Protein AF-A0A7R9G841-F1 (afdb_monomer_lite)

Foldseek 3Di:
DQVCLLCCVVPVVCNLVNLVVLLVDPLVVCLVCVLSNLVSLLVQLQVCPDDLPSLLSSVVSVLSNLVSCVDPVNVVSVVVLVCCLPPVDQNQCSLVSLVVNLVVLVVCCVPPDPVSVVSNVSCVVSVVVSVSNNVSSPVNNVD

Secondary structure (DSSP, 8-state):
-HHHHHTGGG-GGGHHHHHHHHTTS-HHHHHHTHHHHHHHHHHHHHH-SS-HHHHHHHHHHHHHHHHHHTSTTTGGGHHHHHHIIIII---TTHHHHHHHHHHHHHHTTT---HHHHHHHHHHHHHHHHHHHHHHHHHHHHH-

pLDDT: mean 90.57, std 7.69, range [55.44, 97.88]

Sequence (143 aa):
DLLGLLNWVSHPDGLKESLTALMKVDGEEVVKFLQDVLDALFNILMQNSDSDLYDNMVFECLLYIIGLVSDRKYQHFQPVLDLYITESFSATLAYSKLIVVLKYHVDNANSTDVQDKDILLKTMKSLQYCMRFVVRSRLLFSE

InterPro domains:
  IPR016024 Armadillo-type fold [SSF48371] (17-90)
  IPR026791 Dedicator of cytokinesis [PTHR45653] (1-142)
  IPR056372 Dedicator of cytokinesis, TPR repeats region [PF23554] (11-142)

Structure (mmCIF, N/CA/C/O backbone):
data_AF-A0A7R9G841-F1
#
_entry.id   AF-A0A7R9G841-F1
#
loop_
_atom_site.group_PDB
_atom_site.id
_atom_site.type_symbol
_atom_site.label_atom_id
_atom_site.label_alt_id
_atom_site.label_comp_id
_atom_site.label_asym_id
_atom_site.label_entity_id
_atom_site.label_seq_id
_atom_site.pdbx_PDB_ins_code
_atom_site.Cartn_x
_atom_site.Cartn_y
_atom_site.Cartn_z
_atom_site.occupancy
_atom_site.B_iso_or_equiv
_atom_site.auth_seq_id
_atom_site.auth_comp_id
_atom_site.auth_asym_id
_atom_site.auth_atom_id
_atom_site.pdbx_PDB_model_num
ATOM 1 N N . ASP A 1 1 ? -11.078 10.823 1.131 1.00 69.81 1 ASP A N 1
ATOM 2 C CA . ASP A 1 1 ? -11.486 10.708 -0.274 1.00 69.81 1 ASP A CA 1
ATOM 3 C C . ASP A 1 1 ? -10.323 10.103 -1.035 1.00 69.81 1 ASP A C 1
ATOM 5 O O . ASP A 1 1 ? -9.202 10.594 -0.905 1.00 69.81 1 ASP A O 1
ATOM 9 N N . LEU A 1 2 ? -10.579 9.002 -1.734 1.00 83.25 2 LEU A N 1
ATOM 10 C CA . LEU A 1 2 ? -9.590 8.247 -2.496 1.00 83.25 2 LEU A CA 1
ATOM 11 C C . LEU A 1 2 ? -9.122 9.025 -3.740 1.00 83.25 2 LEU A C 1
ATOM 13 O O . LEU A 1 2 ? -7.985 8.862 -4.179 1.00 83.25 2 LEU A O 1
ATOM 17 N N . LEU A 1 3 ? -9.950 9.951 -4.242 1.00 79.38 3 LEU A N 1
ATOM 18 C CA . LEU A 1 3 ? -9.629 10.808 -5.388 1.00 79.38 3 LEU A CA 1
ATOM 19 C C . LEU A 1 3 ? -8.385 11.675 -5.162 1.00 79.38 3 LEU A C 1
ATOM 21 O O . LEU A 1 3 ? -7.622 11.895 -6.100 1.00 79.38 3 LEU A O 1
ATOM 25 N N . GLY A 1 4 ? -8.156 12.140 -3.929 1.00 80.12 4 GLY A N 1
ATOM 26 C CA . GLY A 1 4 ? -6.962 12.920 -3.589 1.00 80.12 4 GLY A CA 1
ATOM 27 C C . GLY A 1 4 ? -5.677 12.112 -3.770 1.00 80.12 4 GLY A C 1
ATOM 28 O O . GLY A 1 4 ? -4.719 12.601 -4.362 1.00 80.12 4 GLY A O 1
ATOM 29 N N . LEU A 1 5 ? -5.698 10.841 -3.348 1.00 85.06 5 LEU A N 1
ATOM 30 C CA . LEU A 1 5 ? -4.581 9.923 -3.549 1.00 85.06 5 LEU A CA 1
ATOM 31 C C . LEU A 1 5 ? -4.417 9.556 -5.024 1.00 85.06 5 LEU A C 1
ATOM 33 O O . LEU A 1 5 ? -3.301 9.578 -5.514 1.00 85.06 5 LEU A O 1
ATOM 37 N N . LEU A 1 6 ? -5.490 9.241 -5.753 1.00 85.31 6 LEU A N 1
ATOM 38 C CA . LEU A 1 6 ? -5.371 8.855 -7.167 1.00 85.31 6 LEU A CA 1
ATOM 39 C C . LEU A 1 6 ? -4.936 10.021 -8.070 1.00 85.31 6 LEU A C 1
ATOM 41 O O . LEU A 1 6 ? -4.286 9.802 -9.088 1.00 85.31 6 LEU A O 1
ATOM 45 N N . ASN A 1 7 ? -5.250 11.260 -7.684 1.00 82.12 7 ASN A N 1
ATOM 46 C CA . ASN A 1 7 ? -4.864 12.473 -8.406 1.00 82.12 7 ASN A CA 1
ATOM 47 C C . ASN A 1 7 ? -3.681 13.216 -7.751 1.00 82.12 7 ASN A C 1
ATOM 49 O O . ASN A 1 7 ? -3.514 14.423 -7.956 1.00 82.12 7 ASN A O 1
ATOM 53 N N . TRP A 1 8 ? -2.861 12.513 -6.961 1.00 79.25 8 TRP A N 1
ATOM 54 C CA . TRP A 1 8 ? -1.771 13.109 -6.181 1.00 79.25 8 TRP A CA 1
ATOM 55 C C . TRP A 1 8 ? -0.757 13.873 -7.043 1.00 79.25 8 TRP A C 1
ATOM 57 O O . TRP A 1 8 ? -0.234 14.899 -6.617 1.00 79.25 8 TRP A O 1
ATOM 67 N N . VAL A 1 9 ? -0.531 13.423 -8.283 1.00 75.44 9 VAL A N 1
ATOM 68 C CA . VAL A 1 9 ? 0.388 14.061 -9.243 1.00 75.44 9 VAL A CA 1
ATOM 69 C C . VAL A 1 9 ? -0.030 15.503 -9.553 1.00 75.44 9 VAL A C 1
ATOM 71 O O . VAL A 1 9 ? 0.823 16.363 -9.753 1.00 75.44 9 VAL A O 1
ATOM 74 N N . SER A 1 10 ? -1.334 15.794 -9.550 1.00 74.62 10 SER A N 1
ATOM 75 C CA . SER A 1 10 ? -1.853 17.146 -9.790 1.00 74.62 10 SER A CA 1
ATOM 76 C C . SER A 1 10 ? -1.792 18.046 -8.547 1.00 74.62 10 SER A C 1
ATOM 78 O O . SER A 1 10 ? -1.927 19.260 -8.680 1.00 74.62 10 SER A O 1
ATOM 80 N N . HIS A 1 11 ? -1.613 17.475 -7.348 1.00 74.44 11 HIS A N 1
ATOM 81 C CA . HIS A 1 11 ? -1.634 18.191 -6.064 1.00 74.44 11 HIS A CA 1
ATOM 82 C C . HIS A 1 11 ? -0.571 17.642 -5.086 1.00 74.44 11 HIS A C 1
ATOM 84 O O . HIS A 1 11 ? -0.925 17.106 -4.030 1.00 74.44 11 HIS A O 1
ATOM 90 N N . PRO A 1 12 ? 0.734 17.774 -5.397 1.00 73.88 12 PRO A N 1
ATOM 91 C CA . PRO A 1 12 ? 1.810 17.194 -4.587 1.00 73.88 12 PRO A CA 1
ATOM 92 C C . PRO A 1 12 ? 1.864 17.756 -3.156 1.00 73.88 12 PRO A C 1
ATOM 94 O O . PRO A 1 12 ? 2.225 17.033 -2.230 1.00 73.88 12 PRO A O 1
ATOM 97 N N . ASP A 1 13 ? 1.433 19.005 -2.952 1.00 74.50 13 ASP A N 1
ATOM 98 C CA . ASP A 1 13 ? 1.418 19.665 -1.638 1.00 74.50 13 ASP A CA 1
ATOM 99 C C . ASP A 1 13 ? 0.441 19.018 -0.638 1.00 74.50 13 ASP A C 1
ATOM 101 O O . ASP A 1 13 ? 0.601 19.185 0.567 1.00 74.50 13 ASP A O 1
ATOM 105 N N . GLY A 1 14 ? -0.558 18.269 -1.126 1.00 81.75 14 GLY A N 1
ATOM 106 C CA . GLY A 1 14 ? -1.561 17.569 -0.312 1.00 81.75 14 GLY A CA 1
ATOM 107 C C . GLY A 1 14 ? -1.293 16.071 -0.137 1.00 81.75 14 GLY A C 1
ATOM 108 O O . GLY A 1 14 ? -2.194 15.315 0.248 1.00 81.75 14 GLY A O 1
ATOM 109 N N . LEU A 1 15 ? -0.091 15.597 -0.485 1.00 85.50 15 LEU A N 1
ATOM 110 C CA . LEU A 1 15 ? 0.236 14.170 -0.481 1.00 85.50 15 LEU A CA 1
ATOM 111 C C . LEU A 1 15 ? 0.184 13.572 0.931 1.00 85.50 15 LEU A C 1
ATOM 113 O O . LEU A 1 15 ? -0.367 12.487 1.127 1.00 85.50 15 LEU A O 1
ATOM 117 N N . LYS A 1 16 ? 0.713 14.288 1.929 1.00 86.94 16 LYS A N 1
ATOM 118 C CA . LYS A 1 16 ? 0.704 13.844 3.329 1.00 86.94 16 LYS A CA 1
ATOM 119 C C . LYS A 1 16 ? -0.726 13.650 3.837 1.00 86.94 16 LYS A C 1
ATOM 121 O O . LYS A 1 16 ? -1.048 12.633 4.459 1.00 86.94 16 LYS A O 1
ATOM 126 N N . GLU A 1 17 ? -1.595 14.611 3.551 1.00 88.62 17 GLU A N 1
ATOM 127 C CA . GLU A 1 17 ? -3.011 14.578 3.902 1.00 88.62 17 GLU A CA 1
ATOM 128 C C . GLU A 1 17 ? -3.718 13.432 3.180 1.00 88.62 17 GLU A C 1
ATOM 130 O O . GLU A 1 17 ? -4.510 12.731 3.803 1.00 88.62 17 GLU A O 1
ATOM 135 N N . SER A 1 18 ? -3.386 13.191 1.910 1.00 89.50 18 SER A N 1
ATOM 136 C CA . SER A 1 18 ? -3.960 12.108 1.103 1.00 89.50 18 SER A CA 1
ATOM 137 C C . SER A 1 18 ? -3.593 10.721 1.641 1.00 89.50 18 SER A C 1
ATOM 139 O O . SER A 1 18 ? -4.477 9.883 1.823 1.00 89.50 18 SER A O 1
ATOM 141 N N . LEU A 1 19 ? -2.320 10.494 1.984 1.00 90.69 19 LEU A N 1
ATOM 142 C CA . LEU A 1 19 ? -1.852 9.246 2.605 1.00 90.69 19 LEU A CA 1
ATOM 143 C C . LEU A 1 19 ? -2.500 9.026 3.981 1.00 90.69 19 LEU A C 1
ATOM 145 O O . LEU A 1 19 ? -2.984 7.939 4.287 1.00 90.69 19 LEU A O 1
ATOM 149 N N . THR A 1 20 ? -2.600 10.081 4.794 1.00 90.25 20 THR A N 1
ATOM 150 C CA . THR A 1 20 ? -3.269 10.006 6.105 1.00 90.25 20 THR A CA 1
ATOM 151 C C . THR A 1 20 ? -4.775 9.761 5.963 1.00 90.25 20 THR A C 1
ATOM 153 O O . THR A 1 20 ? -5.387 9.070 6.781 1.00 90.25 20 THR A O 1
ATOM 156 N N . ALA A 1 21 ? -5.400 10.339 4.935 1.00 90.19 21 ALA A N 1
ATOM 157 C CA . ALA A 1 21 ? -6.819 10.175 4.663 1.00 90.19 21 ALA A CA 1
ATOM 158 C C . ALA A 1 21 ? -7.149 8.752 4.208 1.00 90.19 21 ALA A C 1
ATOM 160 O O . ALA A 1 21 ? -8.199 8.257 4.608 1.00 90.19 21 ALA A O 1
ATOM 161 N N . LEU A 1 22 ? -6.267 8.087 3.448 1.00 92.94 22 LEU A N 1
ATOM 162 C CA . LEU A 1 22 ? -6.466 6.710 2.980 1.00 92.94 22 LEU A CA 1
ATOM 163 C C . LEU A 1 22 ? -6.774 5.747 4.135 1.00 92.94 22 LEU A C 1
ATOM 165 O O . LEU A 1 22 ? -7.709 4.961 4.038 1.00 92.94 22 LEU A O 1
ATOM 169 N N . MET A 1 23 ? -6.060 5.862 5.257 1.00 90.06 23 MET A N 1
ATOM 170 C CA . MET A 1 23 ? -6.275 5.007 6.437 1.00 90.06 23 MET A CA 1
ATOM 171 C C . MET A 1 23 ? -7.645 5.214 7.111 1.00 90.06 23 MET A C 1
ATOM 173 O O . MET A 1 23 ? -8.031 4.438 7.986 1.00 90.06 23 MET A O 1
ATOM 177 N N . LYS A 1 24 ? -8.369 6.277 6.739 1.00 90.62 24 LYS A N 1
ATOM 178 C CA . LYS A 1 24 ? -9.706 6.629 7.241 1.00 90.62 24 LYS A CA 1
ATOM 179 C C . LYS A 1 24 ? -10.814 6.396 6.210 1.00 90.62 24 LYS A C 1
ATOM 181 O O . LYS A 1 24 ? -11.978 6.608 6.544 1.00 90.62 24 LYS A O 1
ATOM 186 N N . VAL A 1 25 ? -10.472 6.030 4.973 1.00 91.88 25 VAL A N 1
ATOM 187 C CA . VAL A 1 25 ? -11.453 5.705 3.928 1.00 91.88 25 VAL A CA 1
ATOM 188 C C . VAL A 1 25 ? -12.175 4.408 4.304 1.00 91.88 25 VAL A C 1
ATOM 190 O O . VAL A 1 25 ? -11.619 3.558 5.002 1.00 91.88 25 VAL A O 1
ATOM 193 N N . ASP A 1 26 ? -13.431 4.265 3.876 1.00 91.94 26 ASP A N 1
ATOM 194 C CA 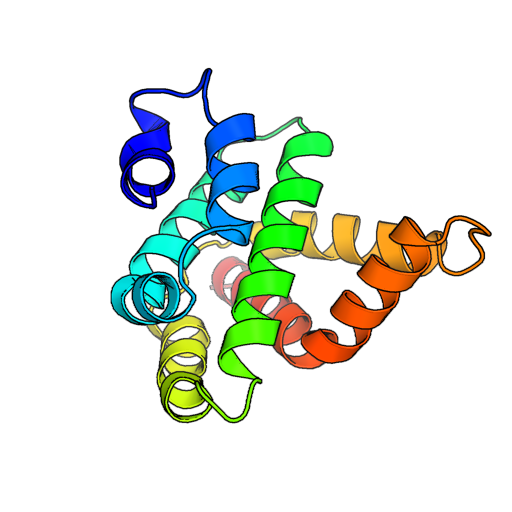. ASP A 1 26 ? -14.154 3.011 4.066 1.00 91.94 26 ASP A CA 1
ATOM 195 C C . ASP A 1 26 ? -13.402 1.877 3.361 1.00 91.94 26 ASP A C 1
ATOM 197 O O . ASP A 1 26 ? -13.046 1.971 2.185 1.00 91.94 26 ASP A O 1
ATOM 201 N N . GLY A 1 27 ? -13.180 0.783 4.084 1.00 92.12 27 GLY A N 1
ATOM 202 C CA . GLY A 1 27 ? -12.516 -0.389 3.542 1.00 92.12 27 GLY A CA 1
ATOM 203 C C . GLY A 1 27 ? -13.189 -0.934 2.283 1.00 92.12 27 GLY A C 1
ATOM 204 O O . GLY A 1 27 ? -12.493 -1.423 1.401 1.00 92.12 27 GLY A O 1
ATOM 205 N N . GLU A 1 28 ? -14.515 -0.808 2.160 1.00 93.19 28 GLU A N 1
ATOM 206 C CA . GLU A 1 28 ? -15.248 -1.220 0.956 1.00 93.19 28 GLU A CA 1
ATOM 207 C C . GLU A 1 28 ? -14.833 -0.418 -0.288 1.00 93.19 28 GLU A C 1
ATOM 209 O O . GLU A 1 28 ? -14.691 -0.976 -1.377 1.00 93.19 28 GLU A O 1
ATOM 214 N N . GLU A 1 29 ? -14.570 0.877 -0.124 1.00 93.56 29 GLU A N 1
ATOM 215 C CA . GLU A 1 29 ? -14.078 1.733 -1.201 1.00 93.56 29 GLU A CA 1
ATOM 216 C C . GLU A 1 29 ? -12.630 1.371 -1.562 1.00 93.56 29 GLU A C 1
ATOM 218 O O . GLU A 1 29 ? -12.306 1.218 -2.739 1.00 93.56 29 GLU A O 1
ATOM 223 N N . VAL A 1 30 ? -11.779 1.135 -0.557 1.00 94.44 30 VAL A N 1
ATOM 224 C CA . VAL A 1 30 ? -10.371 0.756 -0.765 1.00 94.44 30 VAL A CA 1
ATOM 225 C C . VAL A 1 30 ? -10.251 -0.561 -1.533 1.00 94.44 30 VAL A C 1
ATOM 227 O O . VAL A 1 30 ? -9.489 -0.635 -2.493 1.00 94.44 30 VAL A O 1
ATOM 230 N N . VAL A 1 31 ? -11.010 -1.599 -1.163 1.00 94.25 31 VAL A N 1
ATOM 231 C CA . VAL A 1 31 ? -10.933 -2.902 -1.853 1.00 94.25 31 VAL A CA 1
ATOM 232 C C . VAL A 1 31 ? -11.526 -2.865 -3.263 1.00 94.25 31 VAL A C 1
ATOM 234 O O . VAL A 1 31 ? -11.076 -3.611 -4.131 1.00 94.25 31 VAL A O 1
ATOM 237 N N . LYS A 1 32 ? -12.499 -1.980 -3.521 1.00 93.25 32 LYS A N 1
ATOM 238 C CA . LYS A 1 32 ? -13.081 -1.782 -4.857 1.00 93.25 32 LYS A CA 1
ATOM 239 C C . LYS A 1 32 ? -12.071 -1.197 -5.845 1.00 93.25 32 LYS A C 1
ATOM 241 O O . LYS A 1 32 ? -12.090 -1.576 -7.012 1.00 93.25 32 LYS A O 1
ATOM 246 N N . PHE A 1 33 ? -11.195 -0.314 -5.372 1.00 94.81 33 PHE A N 1
ATOM 247 C CA . PHE A 1 33 ? -10.147 0.337 -6.163 1.00 94.81 33 PHE A CA 1
ATOM 248 C C . PHE A 1 33 ? -8.745 -0.168 -5.791 1.00 94.81 33 PHE A C 1
ATOM 250 O O . PHE A 1 33 ? -7.767 0.564 -5.907 1.00 94.81 33 PHE A O 1
ATOM 257 N N . LEU A 1 34 ? -8.633 -1.419 -5.324 1.00 95.12 34 LEU A N 1
ATOM 258 C CA . LEU A 1 34 ? -7.405 -1.951 -4.724 1.00 95.12 34 LEU A CA 1
ATOM 259 C C . LEU A 1 34 ? -6.179 -1.781 -5.628 1.00 95.12 34 LEU A C 1
ATOM 261 O O . LEU A 1 34 ? -5.129 -1.344 -5.164 1.00 95.12 34 LEU A O 1
ATOM 265 N N . GLN A 1 35 ? -6.324 -2.118 -6.909 1.00 95.12 35 GLN A N 1
ATOM 266 C CA . GLN A 1 35 ? -5.251 -1.979 -7.887 1.00 95.12 35 GLN A CA 1
ATOM 267 C C . GLN A 1 35 ? -4.838 -0.512 -8.060 1.00 95.12 35 GLN A C 1
ATOM 269 O O . GLN A 1 35 ? -3.667 -0.202 -7.876 1.00 95.12 35 GLN A O 1
ATOM 274 N N . ASP A 1 36 ? -5.793 0.389 -8.312 1.00 95.00 36 ASP A N 1
ATOM 275 C CA . ASP A 1 36 ? -5.514 1.816 -8.525 1.00 95.00 36 ASP A CA 1
ATOM 276 C C . ASP A 1 36 ? -4.832 2.456 -7.304 1.00 95.00 36 ASP A C 1
ATOM 278 O O . ASP A 1 36 ? -3.911 3.265 -7.433 1.00 95.00 36 ASP A O 1
ATOM 282 N N . VAL A 1 37 ? -5.255 2.066 -6.097 1.00 95.94 37 VAL A N 1
ATOM 283 C CA . VAL A 1 37 ? -4.648 2.522 -4.840 1.00 95.94 37 VAL A CA 1
ATOM 284 C C . VAL A 1 37 ? -3.212 2.022 -4.715 1.00 95.94 37 VAL A C 1
ATOM 286 O O . VAL A 1 37 ? -2.326 2.802 -4.370 1.00 95.94 37 VAL A O 1
ATOM 289 N N . LEU A 1 38 ? -2.964 0.736 -4.979 1.00 97.06 38 LEU A N 1
ATOM 290 C CA . LEU A 1 38 ? -1.619 0.169 -4.902 1.00 97.06 38 LEU A CA 1
ATOM 291 C C . LEU A 1 38 ? -0.693 0.800 -5.947 1.00 97.06 38 LEU A C 1
ATOM 293 O O . LEU A 1 38 ? 0.426 1.177 -5.598 1.00 97.06 38 LEU A O 1
ATOM 297 N N . ASP A 1 39 ? -1.164 0.983 -7.179 1.00 95.25 39 ASP A N 1
ATOM 298 C CA . ASP A 1 39 ? -0.414 1.653 -8.243 1.00 95.25 39 ASP A CA 1
ATOM 299 C C . ASP A 1 39 ? -0.046 3.084 -7.830 1.00 95.25 39 ASP A C 1
ATOM 301 O O . ASP A 1 39 ? 1.115 3.485 -7.944 1.00 95.25 39 ASP A O 1
ATOM 305 N N . ALA A 1 40 ? -0.992 3.841 -7.260 1.00 94.56 40 ALA A N 1
ATOM 306 C CA . ALA A 1 40 ? -0.724 5.180 -6.744 1.00 94.56 40 ALA A CA 1
ATOM 307 C C . ALA A 1 40 ? 0.338 5.164 -5.632 1.00 94.56 40 ALA A C 1
ATOM 309 O O . ALA A 1 40 ? 1.302 5.928 -5.701 1.00 94.56 40 ALA A O 1
ATOM 310 N N . LEU A 1 41 ? 0.211 4.271 -4.644 1.00 95.50 41 LEU A N 1
ATOM 311 C CA . LEU A 1 41 ? 1.159 4.147 -3.532 1.00 95.50 41 LEU A CA 1
ATOM 312 C C . LEU A 1 41 ? 2.575 3.809 -4.005 1.00 95.50 41 LEU A C 1
ATOM 314 O O . LEU A 1 41 ? 3.539 4.442 -3.574 1.00 95.50 41 LEU A O 1
ATOM 318 N N . PHE A 1 42 ? 2.722 2.842 -4.910 1.00 95.31 42 PHE A N 1
ATOM 319 C CA . PHE A 1 42 ? 4.038 2.482 -5.431 1.00 95.31 42 PHE A CA 1
ATOM 320 C C . PHE A 1 42 ? 4.612 3.553 -6.351 1.00 95.31 42 PHE A C 1
ATOM 322 O O . PHE A 1 42 ? 5.821 3.770 -6.339 1.00 95.31 42 PHE A O 1
ATOM 329 N N . ASN A 1 43 ? 3.774 4.280 -7.086 1.00 92.38 43 ASN A N 1
ATOM 330 C CA . ASN A 1 43 ? 4.223 5.431 -7.857 1.00 92.38 43 ASN A CA 1
ATOM 331 C C . ASN A 1 43 ? 4.760 6.548 -6.939 1.00 92.38 43 ASN A C 1
ATOM 333 O O . ASN A 1 43 ? 5.827 7.102 -7.197 1.00 92.38 43 ASN A O 1
ATOM 337 N N . ILE A 1 44 ? 4.086 6.815 -5.814 1.00 91.62 44 ILE A N 1
ATOM 338 C CA . ILE A 1 44 ? 4.558 7.756 -4.783 1.00 91.62 44 ILE A CA 1
ATOM 339 C C . ILE A 1 44 ? 5.898 7.293 -4.193 1.00 91.62 44 ILE A C 1
ATOM 341 O O . ILE A 1 44 ? 6.820 8.101 -4.064 1.00 91.62 44 ILE A O 1
ATOM 345 N N . LEU A 1 45 ? 6.023 5.999 -3.875 1.00 91.56 45 LEU A N 1
ATOM 346 C CA . LEU A 1 45 ? 7.265 5.400 -3.373 1.00 91.56 45 LEU A CA 1
ATOM 347 C C . LEU A 1 45 ? 8.418 5.556 -4.379 1.00 91.56 45 LEU A C 1
ATOM 349 O O . LEU A 1 45 ? 9.567 5.747 -3.992 1.00 91.56 45 LEU A O 1
ATOM 353 N N . MET A 1 46 ? 8.109 5.481 -5.674 1.00 88.56 46 MET A N 1
ATOM 354 C CA . MET A 1 46 ? 9.085 5.565 -6.756 1.00 88.56 46 MET A CA 1
ATOM 355 C C . MET A 1 46 ? 9.525 6.994 -7.093 1.00 88.56 46 MET A C 1
ATOM 357 O O . MET A 1 46 ? 10.686 7.192 -7.447 1.00 88.56 46 MET A O 1
ATOM 361 N N . GLN A 1 47 ? 8.633 7.983 -6.997 1.00 82.88 47 GLN A N 1
ATOM 362 C CA . GLN A 1 47 ? 8.938 9.371 -7.369 1.00 82.88 47 GLN A CA 1
ATOM 363 C C . GLN A 1 47 ? 9.627 10.174 -6.256 1.00 82.88 47 GLN A C 1
ATOM 365 O O . GLN A 1 47 ? 10.317 11.149 -6.548 1.00 82.88 47 GLN A O 1
ATOM 370 N N . ASN A 1 48 ? 9.486 9.772 -4.991 1.00 66.56 48 ASN A N 1
ATOM 371 C CA . ASN A 1 48 ? 10.138 10.448 -3.870 1.00 66.56 48 ASN A CA 1
ATOM 372 C C . ASN A 1 48 ? 11.546 9.882 -3.637 1.00 66.56 48 ASN A C 1
ATOM 374 O O . ASN A 1 48 ? 11.740 8.973 -2.831 1.00 66.56 48 ASN A O 1
ATOM 378 N N . SER A 1 49 ? 12.550 10.411 -4.339 1.00 56.62 49 SER A N 1
ATOM 379 C CA . SER A 1 49 ? 13.937 9.931 -4.241 1.00 56.62 49 SER A CA 1
ATOM 380 C C . SER A 1 49 ? 14.597 10.162 -2.874 1.00 56.62 49 SER A C 1
ATOM 382 O O . SER A 1 49 ? 15.494 9.401 -2.529 1.00 56.62 49 SER A O 1
ATOM 384 N N . ASP A 1 50 ? 14.129 11.134 -2.078 1.00 55.44 50 ASP A N 1
ATOM 385 C CA . ASP A 1 50 ? 14.886 11.652 -0.920 1.00 55.44 50 ASP A CA 1
ATOM 386 C C . ASP A 1 50 ? 14.073 11.848 0.378 1.00 55.44 50 ASP A C 1
ATOM 388 O O . ASP A 1 50 ? 14.519 12.546 1.289 1.00 55.44 50 ASP A O 1
ATOM 392 N N . SER A 1 51 ? 12.870 11.273 0.499 1.00 68.25 51 SER A N 1
ATOM 393 C CA . SER A 1 51 ? 12.039 11.464 1.699 1.00 68.25 51 SER A CA 1
ATOM 394 C C . SER A 1 51 ? 11.695 10.154 2.401 1.00 68.25 51 SER A C 1
ATOM 396 O O . SER A 1 51 ? 10.662 9.542 2.126 1.00 68.25 51 SER A O 1
ATOM 398 N N . ASP A 1 52 ? 12.513 9.792 3.396 1.00 77.56 52 ASP A N 1
ATOM 399 C CA . ASP A 1 52 ? 12.230 8.706 4.351 1.00 77.56 52 ASP A CA 1
ATOM 400 C C . ASP A 1 52 ? 10.833 8.849 4.987 1.00 77.56 52 ASP A C 1
ATOM 402 O O . ASP A 1 52 ? 10.193 7.862 5.348 1.00 77.56 52 ASP A O 1
ATOM 406 N N . LEU A 1 53 ? 10.333 10.086 5.103 1.00 82.88 53 LEU A N 1
ATOM 407 C CA . LEU A 1 53 ? 8.997 10.377 5.614 1.00 82.88 53 LEU A CA 1
ATOM 408 C C . LEU A 1 53 ? 7.904 9.750 4.738 1.00 82.88 53 LEU A C 1
ATOM 410 O O . LEU A 1 53 ? 7.045 9.039 5.257 1.00 82.88 53 LEU A O 1
ATOM 414 N N . TYR A 1 54 ? 7.920 10.002 3.426 1.00 87.81 54 TYR A N 1
ATOM 415 C CA . TYR A 1 54 ? 6.891 9.468 2.530 1.00 87.81 54 TYR A CA 1
ATOM 416 C C . TYR A 1 54 ? 7.034 7.960 2.332 1.00 87.81 54 TYR A C 1
ATOM 418 O O . TYR A 1 54 ? 6.016 7.277 2.234 1.00 87.81 54 TYR A O 1
ATOM 426 N N . ASP A 1 55 ? 8.259 7.430 2.364 1.00 91.75 55 ASP A N 1
ATOM 427 C CA . ASP A 1 55 ? 8.500 5.986 2.309 1.00 91.75 55 ASP A CA 1
ATOM 428 C C . ASP A 1 55 ? 7.828 5.265 3.497 1.00 91.75 55 ASP A C 1
ATOM 430 O O . ASP A 1 55 ? 7.121 4.274 3.294 1.00 91.75 55 ASP A O 1
ATOM 434 N N . ASN A 1 56 ? 7.960 5.799 4.721 1.00 91.56 56 ASN A N 1
ATOM 435 C CA . ASN A 1 56 ? 7.268 5.267 5.904 1.00 91.56 56 ASN A CA 1
ATOM 436 C C . ASN A 1 56 ? 5.741 5.393 5.785 1.00 91.56 56 ASN A C 1
ATOM 438 O O . ASN A 1 56 ? 5.020 4.427 6.027 1.00 91.56 56 ASN A O 1
ATOM 442 N N . MET A 1 57 ? 5.229 6.549 5.350 1.00 92.81 57 MET A N 1
ATOM 443 C CA . MET A 1 57 ? 3.781 6.749 5.202 1.00 92.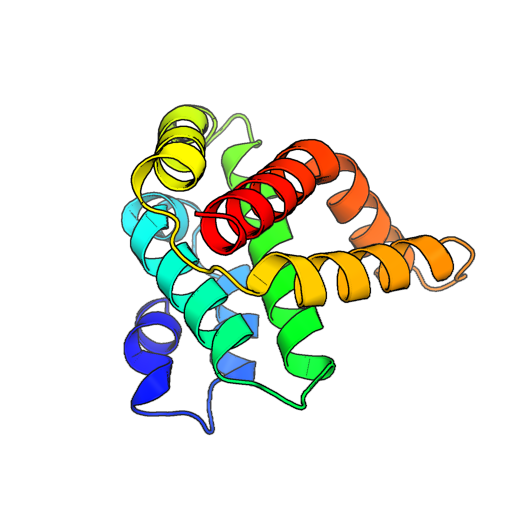81 57 MET A CA 1
ATOM 444 C C . MET A 1 57 ? 3.158 5.811 4.161 1.00 92.81 57 MET A C 1
ATOM 446 O O . MET A 1 57 ? 2.073 5.268 4.383 1.00 92.81 57 MET A O 1
ATOM 450 N N . VAL A 1 58 ? 3.836 5.597 3.029 1.00 94.88 58 VAL A N 1
ATOM 451 C CA . VAL A 1 58 ? 3.405 4.624 2.020 1.00 94.88 58 VAL A CA 1
ATOM 452 C C . VAL A 1 58 ? 3.439 3.214 2.600 1.00 94.88 58 VAL A C 1
ATOM 454 O O . VAL A 1 58 ? 2.489 2.457 2.404 1.00 94.88 58 VAL A O 1
ATOM 457 N N . PHE A 1 59 ? 4.482 2.859 3.352 1.00 95.56 59 PHE A N 1
ATOM 458 C CA . PHE A 1 59 ? 4.566 1.551 3.993 1.00 95.56 59 PHE A CA 1
ATOM 459 C C . PHE A 1 59 ? 3.411 1.311 4.973 1.00 95.56 59 PHE A C 1
ATOM 461 O O . PHE A 1 59 ? 2.752 0.276 4.891 1.00 95.56 59 PHE A O 1
ATOM 468 N N . GLU A 1 60 ? 3.083 2.278 5.829 1.00 94.94 60 GLU A N 1
ATOM 469 C CA . GLU A 1 60 ? 1.924 2.189 6.722 1.00 94.94 60 GLU A CA 1
ATOM 470 C C . GLU A 1 60 ? 0.601 2.033 5.952 1.00 94.94 60 GLU A C 1
ATOM 472 O O . GLU A 1 60 ? -0.259 1.241 6.349 1.00 94.94 60 GLU A O 1
ATOM 477 N N . CYS A 1 61 ? 0.447 2.721 4.814 1.00 96.38 61 CYS A N 1
ATOM 478 C CA . CYS A 1 61 ? -0.706 2.545 3.927 1.00 96.38 61 CYS A CA 1
ATOM 479 C C . CYS A 1 61 ? -0.777 1.122 3.348 1.00 96.38 61 CYS A C 1
ATOM 481 O O . CYS A 1 61 ? -1.854 0.525 3.305 1.00 96.38 61 CYS A O 1
ATOM 483 N N . LEU A 1 62 ? 0.361 0.545 2.947 1.00 97.31 62 LEU A N 1
ATOM 484 C CA . LEU A 1 62 ? 0.429 -0.843 2.484 1.00 97.31 62 LEU A CA 1
ATOM 485 C C . LEU A 1 62 ? 0.046 -1.823 3.601 1.00 97.31 62 LEU A C 1
ATOM 487 O O . LEU A 1 62 ? -0.732 -2.744 3.357 1.00 97.31 62 LEU A O 1
ATOM 491 N N . LEU A 1 63 ? 0.528 -1.612 4.832 1.00 96.38 63 LEU A N 1
ATOM 492 C CA . LEU A 1 63 ? 0.139 -2.425 5.990 1.00 96.38 63 LEU A CA 1
ATOM 493 C C . LEU A 1 63 ? -1.363 -2.341 6.266 1.00 96.38 63 LEU A C 1
ATOM 495 O O . LEU A 1 63 ? -1.987 -3.356 6.578 1.00 96.38 63 LEU A O 1
ATOM 499 N N . TYR A 1 64 ? -1.949 -1.150 6.136 1.00 96.06 64 TYR A N 1
ATOM 500 C CA . TYR A 1 64 ? -3.389 -0.956 6.264 1.00 96.06 64 TYR A CA 1
ATOM 501 C C . TYR A 1 64 ? -4.160 -1.766 5.212 1.00 96.06 64 TYR A C 1
ATOM 503 O O . TYR A 1 64 ? -5.058 -2.522 5.578 1.00 96.06 64 TYR A O 1
ATOM 511 N N . ILE A 1 65 ? -3.771 -1.692 3.935 1.00 96.50 65 ILE A N 1
ATOM 512 C CA . ILE A 1 65 ? -4.418 -2.438 2.843 1.00 96.50 65 ILE A CA 1
ATOM 513 C C . ILE A 1 65 ? -4.272 -3.952 3.033 1.00 96.50 65 ILE A C 1
ATOM 515 O O . ILE A 1 65 ? -5.247 -4.692 2.902 1.00 96.50 65 ILE A O 1
ATOM 519 N N . ILE A 1 66 ? -3.074 -4.432 3.378 1.00 96.62 66 ILE A N 1
ATOM 520 C CA . ILE A 1 66 ? -2.836 -5.860 3.630 1.00 96.62 66 ILE A CA 1
ATOM 521 C C . ILE A 1 66 ? -3.666 -6.333 4.829 1.00 96.62 66 ILE A C 1
ATOM 523 O O . ILE A 1 66 ? -4.299 -7.390 4.766 1.00 96.62 66 ILE A O 1
ATOM 527 N N . GLY A 1 67 ? -3.700 -5.545 5.906 1.00 95.44 67 GLY A N 1
ATOM 528 C CA . GLY A 1 67 ? -4.522 -5.818 7.081 1.00 95.44 67 GLY A CA 1
ATOM 529 C C . GLY A 1 67 ? -6.012 -5.866 6.748 1.00 95.44 67 GLY A C 1
ATOM 530 O O . GLY A 1 67 ? -6.708 -6.765 7.215 1.00 95.44 67 GLY A O 1
ATOM 531 N N . LEU A 1 68 ? -6.476 -4.959 5.886 1.00 95.12 68 LEU A N 1
ATOM 532 C CA . LEU A 1 68 ? -7.852 -4.899 5.411 1.00 95.12 68 LEU A CA 1
ATOM 533 C C . LEU A 1 68 ? -8.230 -6.166 4.639 1.00 95.12 68 LEU A C 1
ATOM 535 O O . LEU A 1 68 ? -9.211 -6.818 4.976 1.00 95.12 68 LEU A O 1
ATOM 539 N N . VAL A 1 69 ? -7.419 -6.554 3.654 1.00 94.50 69 VAL A N 1
ATOM 540 C CA . VAL A 1 69 ? -7.647 -7.748 2.823 1.00 94.50 69 VAL A CA 1
ATOM 541 C C . VAL A 1 69 ? -7.494 -9.049 3.630 1.00 94.50 69 VAL A C 1
ATOM 543 O O . VAL A 1 69 ? -8.076 -10.072 3.278 1.00 94.50 69 VAL A O 1
ATOM 546 N N . SER A 1 70 ? -6.756 -9.016 4.743 1.00 92.19 70 SER A N 1
ATOM 547 C CA . SER A 1 70 ? -6.631 -10.142 5.680 1.00 92.19 70 SER A CA 1
ATOM 548 C C . SER A 1 70 ? -7.802 -10.254 6.667 1.00 92.19 70 SER A C 1
ATOM 550 O O . SER A 1 70 ? -7.922 -11.266 7.362 1.00 92.19 70 SER A O 1
ATOM 552 N N . ASP A 1 71 ? -8.665 -9.238 6.755 1.00 93.88 71 ASP A N 1
ATOM 553 C CA . ASP A 1 71 ? -9.873 -9.280 7.575 1.00 93.88 71 ASP A CA 1
ATOM 554 C C . ASP A 1 71 ? -10.910 -10.232 6.957 1.00 93.88 71 ASP A C 1
ATOM 556 O O . ASP A 1 71 ? -11.123 -10.260 5.743 1.00 93.88 71 ASP A O 1
ATOM 560 N N . ARG A 1 72 ? -11.625 -10.983 7.803 1.00 91.81 72 ARG A N 1
ATOM 561 C CA . ARG A 1 72 ? -12.698 -11.896 7.374 1.00 91.81 72 ARG A CA 1
ATOM 562 C C . ARG A 1 72 ? -13.758 -11.199 6.521 1.00 91.81 72 ARG A C 1
ATOM 564 O O . ARG A 1 72 ? -14.325 -11.843 5.643 1.00 91.81 72 ARG A O 1
ATOM 571 N N . LYS A 1 73 ? -14.021 -9.909 6.761 1.00 94.62 73 LYS A N 1
ATOM 572 C CA . LYS A 1 73 ? -14.968 -9.104 5.978 1.00 94.62 73 LYS A CA 1
ATOM 573 C C . LYS A 1 73 ? -14.536 -8.969 4.512 1.00 94.62 73 LYS A C 1
ATOM 575 O O . LYS A 1 73 ? -15.398 -8.964 3.639 1.00 94.62 73 LYS A O 1
ATOM 580 N N . TYR A 1 74 ? -13.231 -8.893 4.239 1.00 95.38 74 TYR A N 1
ATOM 581 C CA . TYR A 1 74 ? -12.686 -8.602 2.908 1.00 95.38 74 TYR A CA 1
ATOM 582 C C . TYR A 1 74 ? -11.800 -9.716 2.333 1.00 95.38 74 TYR A C 1
ATOM 584 O O . TYR A 1 74 ? -11.230 -9.542 1.260 1.00 95.38 74 TYR A O 1
ATOM 592 N N . GLN A 1 75 ? -11.729 -10.885 2.975 1.00 92.50 75 GLN A N 1
ATOM 593 C CA . GLN A 1 75 ? -10.893 -12.015 2.541 1.00 92.50 75 GLN A CA 1
ATOM 594 C C . GLN A 1 75 ? -11.112 -12.443 1.076 1.00 92.50 75 GLN A C 1
ATOM 596 O O . GLN A 1 75 ? -10.203 -12.955 0.432 1.00 92.50 75 GLN A O 1
ATOM 601 N N . HIS A 1 76 ? -12.299 -12.197 0.507 1.00 94.12 76 HIS A N 1
ATOM 602 C CA . HIS A 1 76 ? -12.599 -12.478 -0.902 1.00 94.12 76 HIS A CA 1
ATOM 603 C C . HIS A 1 76 ? -11.779 -11.628 -1.889 1.00 94.12 76 HIS A C 1
ATOM 605 O O . HIS A 1 76 ? -11.713 -11.971 -3.067 1.00 94.12 76 HIS A O 1
ATOM 611 N N . PHE A 1 77 ? -11.130 -10.559 -1.415 1.00 95.75 77 PHE A N 1
ATOM 612 C CA . PHE A 1 77 ? -10.206 -9.729 -2.186 1.00 95.75 77 PHE A CA 1
ATOM 613 C C . PHE A 1 77 ? -8.746 -10.208 -2.109 1.00 95.75 77 PHE A C 1
ATOM 615 O O . PHE A 1 77 ? -7.912 -9.683 -2.843 1.00 95.75 77 PHE A O 1
ATOM 622 N N . GLN A 1 78 ? -8.411 -11.225 -1.299 1.00 95.31 78 GLN A N 1
ATOM 623 C CA . GLN A 1 78 ? -7.055 -11.802 -1.278 1.00 95.31 78 GLN A CA 1
ATOM 624 C C . GLN A 1 78 ? -6.570 -12.241 -2.669 1.00 95.31 78 GLN A C 1
ATOM 626 O O . GLN A 1 78 ? -5.463 -11.851 -3.041 1.00 95.31 78 GLN A O 1
ATOM 631 N N . PRO A 1 79 ? -7.379 -12.942 -3.493 1.00 96.50 79 PRO A N 1
ATOM 632 C CA . PRO A 1 79 ? -6.978 -13.283 -4.856 1.00 96.50 79 PRO A CA 1
ATOM 633 C C . PRO A 1 79 ? -6.696 -12.060 -5.737 1.00 96.50 79 PRO A C 1
ATOM 635 O O . PRO A 1 79 ? -5.865 -12.143 -6.634 1.00 96.50 79 PRO A O 1
ATOM 638 N N . VAL A 1 80 ? -7.356 -10.924 -5.483 1.00 96.00 80 VAL A N 1
ATOM 639 C CA . VAL A 1 80 ? -7.130 -9.674 -6.229 1.00 96.00 80 VAL A CA 1
ATOM 640 C C . VAL A 1 80 ? -5.767 -9.087 -5.872 1.00 96.00 80 VAL A C 1
ATOM 642 O O . VAL A 1 80 ? -5.006 -8.730 -6.767 1.00 96.00 80 VAL A O 1
ATOM 645 N N . LEU A 1 81 ? -5.419 -9.052 -4.581 1.00 97.25 81 LEU A N 1
ATOM 646 C CA . LEU A 1 81 ? -4.085 -8.646 -4.129 1.00 97.25 81 LEU A CA 1
ATOM 647 C C . LEU A 1 81 ? -2.998 -9.585 -4.674 1.00 97.25 81 LEU A C 1
ATOM 649 O O . LEU A 1 81 ? -1.940 -9.133 -5.111 1.00 97.25 81 LEU A O 1
ATOM 653 N N . ASP A 1 82 ? -3.263 -10.891 -4.673 1.00 97.25 82 ASP A N 1
ATOM 654 C CA . ASP A 1 82 ? -2.333 -11.895 -5.185 1.00 97.25 82 ASP A CA 1
ATOM 655 C C . ASP A 1 82 ? -2.080 -11.730 -6.682 1.00 97.25 82 ASP A C 1
ATOM 657 O O . ASP A 1 82 ? -0.924 -11.750 -7.110 1.00 97.25 82 ASP A O 1
ATOM 661 N N . LEU A 1 83 ? -3.151 -11.542 -7.456 1.00 97.25 83 LEU A N 1
ATOM 662 C CA . LEU A 1 83 ? -3.081 -11.305 -8.891 1.00 97.25 83 LEU A CA 1
ATOM 663 C C . LEU A 1 83 ? -2.362 -9.991 -9.193 1.00 97.25 83 LEU A C 1
ATOM 665 O O . LEU A 1 83 ? -1.512 -9.967 -10.075 1.00 97.25 83 LEU A O 1
ATOM 669 N N . TYR A 1 84 ? -2.634 -8.931 -8.427 1.00 97.88 84 TYR A N 1
ATOM 670 C CA . TYR A 1 84 ? -1.931 -7.660 -8.572 1.00 97.88 84 TYR A CA 1
ATOM 671 C C . TYR A 1 84 ? -0.418 -7.835 -8.412 1.00 97.88 84 TYR A C 1
ATOM 673 O O . TYR A 1 84 ? 0.340 -7.399 -9.273 1.00 97.88 84 TYR A O 1
ATOM 681 N N . ILE A 1 85 ? 0.031 -8.519 -7.352 1.00 97.12 85 ILE A N 1
ATOM 682 C CA . ILE A 1 85 ? 1.463 -8.762 -7.120 1.00 97.12 85 ILE A CA 1
ATOM 683 C C . ILE A 1 85 ? 2.079 -9.555 -8.278 1.00 97.12 85 ILE A C 1
ATOM 685 O O . ILE A 1 85 ? 3.192 -9.254 -8.702 1.00 97.12 85 ILE A O 1
ATOM 689 N N . THR A 1 86 ? 1.398 -10.586 -8.773 1.00 95.56 86 THR A N 1
ATOM 690 C CA . THR A 1 86 ? 1.971 -11.455 -9.806 1.00 95.56 86 THR A CA 1
ATOM 691 C C . THR A 1 86 ? 1.949 -10.802 -11.189 1.00 95.56 86 THR A C 1
ATOM 693 O O . THR A 1 86 ? 2.967 -10.834 -11.873 1.00 95.56 86 THR A O 1
ATOM 696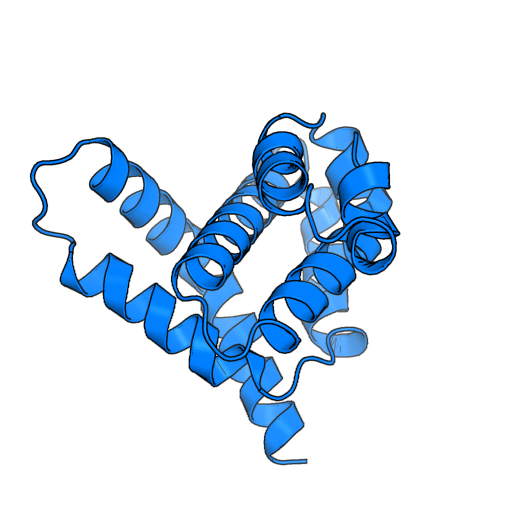 N N . GLU A 1 87 ? 0.843 -10.177 -11.590 1.00 94.75 87 GLU A N 1
ATOM 697 C CA . GLU A 1 87 ? 0.592 -9.787 -12.986 1.00 94.75 87 GLU A CA 1
ATOM 698 C C . GLU A 1 87 ? 0.678 -8.274 -13.242 1.00 94.75 87 GLU A C 1
ATOM 700 O O . GLU A 1 87 ? 1.165 -7.869 -14.294 1.00 94.75 87 GLU A O 1
ATOM 705 N N . SER A 1 88 ? 0.225 -7.432 -12.305 1.00 95.06 88 SER A N 1
ATOM 706 C CA . SER A 1 88 ? 0.077 -5.982 -12.545 1.00 95.06 88 SER A CA 1
ATOM 707 C C . SER A 1 88 ? 1.212 -5.140 -11.959 1.00 95.06 88 SER A C 1
ATOM 709 O O . SER A 1 88 ? 1.543 -4.075 -12.479 1.00 95.06 88 SER A O 1
ATOM 711 N N . PHE A 1 89 ? 1.809 -5.599 -10.860 1.00 95.62 89 PHE A N 1
ATOM 712 C CA . PHE A 1 89 ? 2.830 -4.859 -10.134 1.00 95.62 89 PHE A CA 1
ATOM 713 C C . PHE A 1 89 ? 4.088 -4.653 -10.987 1.00 95.62 89 PHE A C 1
ATOM 715 O O . PHE A 1 89 ? 4.650 -5.608 -11.519 1.00 95.62 89 PHE A O 1
ATOM 722 N N . SER A 1 90 ? 4.556 -3.405 -11.070 1.00 93.94 90 SER A N 1
ATOM 723 C CA . SER A 1 90 ? 5.614 -2.988 -12.006 1.00 93.94 90 SER A CA 1
ATOM 724 C C . SER A 1 90 ? 6.713 -2.111 -11.385 1.00 93.94 90 SER A C 1
ATOM 726 O O . SER A 1 90 ? 7.619 -1.656 -12.083 1.00 93.94 90 SER A O 1
ATOM 728 N N . ALA A 1 91 ? 6.690 -1.878 -10.067 1.00 94.38 91 ALA A N 1
ATOM 729 C CA . ALA A 1 91 ? 7.664 -1.007 -9.408 1.00 94.38 91 ALA A CA 1
ATOM 730 C C . ALA A 1 91 ? 9.012 -1.724 -9.182 1.00 94.38 91 ALA A C 1
ATOM 732 O O . ALA A 1 91 ? 9.244 -2.353 -8.146 1.00 94.38 91 ALA A O 1
ATOM 733 N N . THR A 1 92 ? 9.924 -1.618 -10.152 1.00 93.19 92 THR A N 1
ATOM 734 C CA . THR A 1 92 ? 11.208 -2.351 -10.198 1.00 93.19 92 THR A CA 1
ATOM 735 C C . THR A 1 92 ? 12.197 -1.984 -9.090 1.00 93.19 92 THR A C 1
ATOM 737 O O . THR A 1 92 ? 12.971 -2.831 -8.665 1.00 93.19 92 THR A O 1
ATOM 740 N N . LEU A 1 93 ? 12.173 -0.756 -8.563 1.00 92.12 93 LEU A N 1
ATOM 741 C CA . LEU A 1 93 ? 13.099 -0.331 -7.499 1.00 92.12 93 LEU A CA 1
ATOM 742 C C . LEU A 1 93 ? 12.445 -0.252 -6.114 1.00 92.12 93 LEU A C 1
ATOM 744 O O . LEU A 1 93 ? 13.122 0.078 -5.143 1.00 92.12 93 LEU A O 1
ATOM 748 N N . ALA A 1 94 ? 11.160 -0.595 -5.988 1.00 94.69 94 ALA A N 1
ATOM 749 C CA . ALA A 1 94 ? 10.458 -0.566 -4.705 1.00 94.69 94 ALA A CA 1
ATOM 750 C C . ALA A 1 94 ? 11.117 -1.473 -3.650 1.00 94.69 94 ALA A C 1
ATOM 752 O O . ALA A 1 94 ? 11.074 -1.153 -2.464 1.00 94.69 94 ALA A O 1
ATOM 753 N N . TYR A 1 95 ? 11.767 -2.574 -4.055 1.00 95.06 95 TYR A N 1
ATOM 754 C CA . TYR A 1 95 ? 12.433 -3.499 -3.134 1.00 95.06 95 TYR A CA 1
ATOM 755 C C . TYR A 1 95 ? 13.456 -2.799 -2.231 1.00 95.06 95 TYR A C 1
ATOM 757 O O . TYR A 1 95 ? 13.559 -3.154 -1.059 1.00 95.06 95 TYR A O 1
ATOM 765 N N . SER A 1 96 ? 14.211 -1.822 -2.748 1.00 92.69 96 SER A N 1
ATOM 766 C CA . SER A 1 96 ? 15.286 -1.173 -1.991 1.00 92.69 96 SER A CA 1
ATOM 767 C C . SER A 1 96 ? 14.709 -0.334 -0.851 1.00 92.69 96 SER A C 1
ATOM 769 O O . SER A 1 96 ? 15.113 -0.502 0.298 1.00 92.69 96 SER A O 1
ATOM 771 N N . LYS A 1 97 ? 13.688 0.474 -1.151 1.00 93.25 97 LYS A N 1
ATOM 772 C CA . LYS A 1 97 ? 12.956 1.300 -0.185 1.00 93.25 97 LYS A CA 1
ATOM 773 C C . LYS A 1 97 ? 12.174 0.458 0.819 1.00 93.25 97 LYS A C 1
ATOM 775 O O . LYS A 1 97 ? 12.300 0.664 2.023 1.00 93.25 97 LYS A O 1
ATOM 780 N N . LEU A 1 98 ? 11.437 -0.552 0.349 1.00 94.62 98 LEU A N 1
ATOM 781 C CA . LEU A 1 98 ? 10.671 -1.445 1.224 1.00 94.62 98 LEU A CA 1
ATOM 782 C C . LEU A 1 98 ? 11.567 -2.186 2.225 1.00 94.62 98 LEU A C 1
ATOM 784 O O . LEU A 1 98 ? 11.192 -2.316 3.385 1.00 94.62 98 LEU A O 1
ATOM 788 N N . ILE A 1 99 ? 12.750 -2.653 1.807 1.00 94.56 99 ILE A N 1
ATOM 789 C CA . ILE A 1 99 ? 13.708 -3.301 2.717 1.00 94.56 99 ILE A CA 1
ATOM 790 C C . ILE A 1 99 ? 14.227 -2.311 3.765 1.00 94.56 99 ILE A C 1
ATOM 792 O O . ILE A 1 99 ? 14.354 -2.690 4.928 1.00 94.56 99 ILE A O 1
ATOM 796 N N . VAL A 1 100 ? 14.524 -1.066 3.378 1.00 93.19 100 VAL A N 1
ATOM 797 C CA . VAL A 1 100 ? 14.997 -0.029 4.310 1.00 93.19 100 VAL A CA 1
ATOM 798 C C . VAL A 1 100 ? 13.944 0.263 5.378 1.00 93.19 100 VAL A C 1
ATOM 800 O O . VAL A 1 100 ? 14.261 0.197 6.566 1.00 93.19 100 VAL A O 1
ATOM 803 N N . VAL A 1 101 ? 12.691 0.497 4.978 1.00 92.88 101 VAL A N 1
ATOM 804 C CA . VAL A 1 101 ? 11.590 0.769 5.917 1.00 92.88 101 VAL A CA 1
ATOM 805 C C . VAL A 1 101 ? 11.291 -0.451 6.794 1.00 92.88 101 VAL A C 1
ATOM 807 O O . VAL A 1 101 ? 11.166 -0.333 8.012 1.00 92.88 101 VAL A O 1
ATOM 810 N N . LEU A 1 102 ? 11.266 -1.655 6.211 1.00 93.62 102 LEU A N 1
ATOM 811 C CA . LEU A 1 102 ? 11.074 -2.893 6.968 1.00 93.62 102 LEU A CA 1
ATOM 812 C C . LEU A 1 102 ? 12.169 -3.078 8.027 1.00 93.62 102 LEU A C 1
ATOM 814 O O . LEU A 1 102 ? 11.868 -3.391 9.179 1.00 93.62 102 LEU A O 1
ATOM 818 N N . LYS A 1 103 ? 13.435 -2.859 7.652 1.00 92.69 103 LYS A N 1
ATOM 819 C CA . LYS A 1 103 ? 14.570 -2.927 8.575 1.00 92.69 103 LYS A CA 1
ATOM 820 C C . LYS A 1 103 ? 14.432 -1.896 9.692 1.00 92.69 103 LYS A C 1
ATOM 822 O O . LYS A 1 103 ? 14.625 -2.255 10.846 1.00 92.69 103 LYS A O 1
ATOM 827 N N . TYR A 1 104 ? 14.056 -0.658 9.371 1.00 91.06 104 TYR A N 1
ATOM 828 C CA . TYR A 1 104 ? 13.845 0.394 10.365 1.00 91.06 104 TYR A CA 1
ATOM 829 C C . TYR A 1 104 ? 12.828 -0.026 11.437 1.00 91.06 104 TYR A C 1
ATOM 831 O O . TYR A 1 104 ? 13.111 0.092 12.628 1.00 91.06 104 TYR A O 1
ATOM 839 N N . HIS A 1 105 ? 11.677 -0.582 11.051 1.00 88.88 105 HIS A N 1
ATOM 840 C CA . HIS A 1 105 ? 10.684 -1.030 12.034 1.00 88.88 105 HIS A CA 1
ATOM 841 C C . HIS A 1 105 ? 11.170 -2.214 12.881 1.00 88.88 105 HIS A C 1
ATOM 843 O O . HIS A 1 105 ? 10.880 -2.270 14.075 1.00 88.88 105 HIS A O 1
ATOM 849 N N . VAL A 1 106 ? 11.929 -3.144 12.293 1.00 89.56 106 VAL A N 1
ATOM 850 C CA . VAL A 1 106 ? 12.499 -4.288 13.024 1.00 89.56 106 VAL A CA 1
ATOM 851 C C . VAL A 1 106 ? 13.604 -3.848 13.989 1.00 89.56 106 VAL A C 1
ATOM 853 O O . VAL A 1 106 ? 13.624 -4.297 15.134 1.00 89.56 106 VAL A O 1
ATOM 856 N N . ASP A 1 107 ? 14.490 -2.945 13.572 1.00 89.81 107 ASP A N 1
ATOM 857 C CA . ASP A 1 107 ? 15.582 -2.432 14.409 1.00 89.81 107 ASP A CA 1
ATOM 858 C C . ASP A 1 107 ? 15.037 -1.652 15.621 1.00 89.81 107 ASP A C 1
ATOM 860 O O . ASP A 1 107 ? 15.591 -1.726 16.720 1.00 89.81 107 ASP A O 1
ATOM 864 N N . ASN A 1 108 ? 13.898 -0.974 15.454 1.00 86.50 108 ASN A N 1
ATOM 865 C CA . ASN A 1 108 ? 13.213 -0.242 16.521 1.00 86.50 108 ASN A CA 1
ATOM 866 C C . ASN A 1 108 ? 12.246 -1.105 17.353 1.00 86.50 108 ASN A C 1
ATOM 868 O O . ASN A 1 108 ? 11.493 -0.575 18.171 1.00 86.50 108 ASN A O 1
ATOM 872 N N . ALA A 1 109 ? 12.284 -2.436 17.230 1.00 84.06 109 ALA A N 1
ATOM 873 C CA . ALA A 1 109 ? 11.344 -3.323 17.920 1.00 84.06 109 ALA A CA 1
ATOM 874 C C . ALA A 1 109 ? 11.392 -3.259 19.459 1.00 84.06 109 ALA A C 1
ATOM 876 O O . ALA A 1 109 ? 10.422 -3.619 20.128 1.00 84.06 109 ALA A O 1
ATOM 877 N N . ASN A 1 110 ? 12.505 -2.788 20.026 1.00 83.69 110 ASN A N 1
ATOM 878 C CA . ASN A 1 110 ? 12.669 -2.601 21.470 1.00 83.69 110 ASN A CA 1
ATOM 879 C C . ASN A 1 110 ? 12.178 -1.231 21.971 1.00 83.69 110 ASN A C 1
ATOM 881 O O . ASN A 1 110 ? 12.313 -0.948 23.164 1.00 83.69 110 ASN A O 1
ATOM 885 N N . SER A 1 111 ? 11.629 -0.382 21.094 1.00 84.12 111 SER A N 1
ATOM 886 C CA . SER A 1 111 ? 11.057 0.908 21.480 1.00 84.12 111 SER A CA 1
ATOM 887 C C . SER A 1 111 ? 9.996 0.728 22.569 1.00 84.12 111 SER A C 1
ATOM 889 O O . SER A 1 111 ? 9.214 -0.227 22.572 1.00 84.12 111 SER A O 1
ATOM 891 N N . THR A 1 112 ? 9.977 1.640 23.542 1.00 83.62 112 THR A N 1
ATOM 892 C CA . THR A 1 112 ? 8.934 1.683 24.574 1.00 83.62 112 THR A CA 1
ATOM 893 C C . THR A 1 112 ? 7.677 2.408 24.101 1.00 83.62 112 THR A C 1
ATOM 895 O O . THR A 1 112 ? 6.672 2.362 24.811 1.00 83.62 112 THR A O 1
ATOM 898 N N . ASP A 1 113 ? 7.718 3.051 22.929 1.00 88.12 113 ASP A N 1
ATOM 899 C CA . ASP A 1 113 ? 6.564 3.720 22.337 1.00 88.12 113 ASP A CA 1
ATOM 900 C C . ASP A 1 113 ? 5.490 2.695 21.932 1.00 88.12 113 ASP A C 1
ATOM 902 O O . ASP A 1 113 ? 5.767 1.634 21.366 1.00 88.12 113 ASP A O 1
ATOM 906 N N . VAL A 1 114 ? 4.237 2.999 22.264 1.00 86.56 114 VAL A N 1
ATOM 907 C CA . VAL A 1 114 ? 3.082 2.154 21.945 1.00 86.56 114 VAL A CA 1
ATOM 908 C C . VAL A 1 114 ? 2.803 2.153 20.440 1.00 86.56 114 VAL A C 1
ATOM 910 O O . VAL A 1 114 ? 2.415 1.114 19.907 1.00 86.56 114 VAL A O 1
ATOM 913 N N . GLN A 1 115 ? 3.018 3.281 19.756 1.00 84.75 115 GLN A N 1
ATOM 914 C CA . GLN A 1 115 ? 2.803 3.403 18.313 1.00 84.75 115 GLN A CA 1
ATOM 915 C C . GLN A 1 115 ? 3.800 2.540 17.537 1.00 84.75 115 GLN A C 1
ATOM 917 O O . GLN A 1 115 ? 3.388 1.747 16.692 1.00 84.75 115 GLN A O 1
ATOM 922 N N . ASP A 1 116 ? 5.084 2.593 17.901 1.00 84.88 116 ASP A N 1
ATOM 923 C CA . ASP A 1 116 ? 6.126 1.769 17.273 1.00 84.88 116 ASP A CA 1
ATOM 924 C C . ASP A 1 116 ? 5.823 0.271 17.409 1.00 84.88 116 ASP A C 1
ATOM 926 O O . ASP A 1 116 ? 5.988 -0.502 16.462 1.00 84.88 116 ASP A O 1
ATOM 930 N N . LYS A 1 117 ? 5.312 -0.151 18.574 1.00 88.19 117 LYS A N 1
ATOM 931 C CA . LYS A 1 117 ? 4.903 -1.545 18.806 1.00 88.19 117 LYS A CA 1
ATOM 932 C C . LYS A 1 117 ? 3.698 -1.959 17.968 1.00 88.19 117 LYS A C 1
ATOM 934 O O . LYS A 1 117 ? 3.661 -3.096 17.495 1.00 88.19 117 LYS A O 1
ATOM 939 N N . ASP A 1 118 ? 2.714 -1.079 17.795 1.00 90.44 118 ASP A N 1
ATOM 940 C CA . ASP A 1 118 ? 1.541 -1.359 16.961 1.00 90.44 118 ASP A CA 1
ATOM 941 C C . ASP A 1 118 ? 1.929 -1.484 15.480 1.00 90.44 118 ASP A C 1
ATOM 943 O O . ASP A 1 118 ? 1.541 -2.450 14.814 1.00 90.44 118 ASP A O 1
ATOM 947 N N . ILE A 1 119 ? 2.769 -0.571 14.984 1.00 90.75 119 ILE A N 1
ATOM 948 C CA . ILE A 1 119 ? 3.293 -0.621 13.615 1.00 90.75 119 ILE A CA 1
ATOM 949 C C . ILE A 1 119 ? 4.132 -1.883 13.408 1.00 90.75 119 ILE A C 1
ATOM 951 O O . ILE A 1 119 ? 3.945 -2.584 12.409 1.00 90.75 119 ILE A O 1
A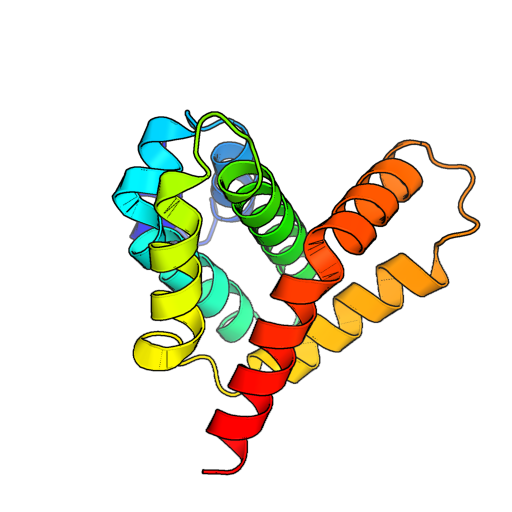TOM 955 N N . LEU A 1 120 ? 4.993 -2.248 14.363 1.00 92.19 120 LEU A N 1
ATOM 956 C CA . LEU A 1 120 ? 5.746 -3.499 14.297 1.00 92.19 120 LEU A CA 1
ATOM 957 C C . LEU A 1 120 ? 4.811 -4.711 14.243 1.00 92.19 120 LEU A C 1
ATOM 959 O O . LEU A 1 120 ? 5.000 -5.596 13.412 1.00 92.19 120 LEU A O 1
ATOM 963 N N . LEU A 1 121 ? 3.781 -4.768 15.088 1.00 92.31 121 LEU A N 1
ATOM 964 C CA . LEU A 1 121 ? 2.833 -5.882 15.081 1.00 92.31 121 LEU A CA 1
ATOM 965 C C . LEU A 1 121 ? 2.111 -5.997 13.730 1.00 92.31 121 LEU A C 1
ATOM 967 O O . LEU A 1 121 ? 1.972 -7.103 13.202 1.00 92.31 121 LEU A O 1
ATOM 971 N N . LYS A 1 122 ? 1.670 -4.871 13.155 1.00 94.31 122 LYS A N 1
ATOM 972 C CA . LYS A 1 122 ? 1.063 -4.816 11.813 1.00 94.31 122 LYS A CA 1
ATOM 973 C C . LYS A 1 122 ? 2.041 -5.265 10.731 1.00 94.31 122 LYS A C 1
ATOM 975 O O . LYS A 1 122 ? 1.658 -6.043 9.855 1.00 94.31 122 LYS A O 1
ATOM 980 N N . THR A 1 123 ? 3.298 -4.842 10.839 1.00 95.00 123 THR A N 1
ATOM 981 C CA . THR A 1 123 ? 4.396 -5.257 9.960 1.00 95.00 123 THR A CA 1
ATOM 982 C C . THR A 1 123 ? 4.582 -6.766 10.008 1.00 95.00 123 THR A C 1
ATOM 984 O O . THR A 1 123 ? 4.545 -7.426 8.973 1.00 95.00 123 THR A O 1
ATOM 987 N N . MET A 1 124 ? 4.681 -7.345 11.206 1.00 94.81 124 MET A N 1
ATOM 988 C CA . MET A 1 124 ? 4.874 -8.784 11.380 1.00 94.81 124 MET A CA 1
ATOM 989 C C . MET A 1 124 ? 3.676 -9.600 10.886 1.00 94.81 124 MET A C 1
ATOM 991 O O . MET A 1 124 ? 3.866 -10.644 10.266 1.00 94.81 124 MET A O 1
ATOM 995 N N . LYS A 1 125 ? 2.444 -9.117 11.094 1.00 94.81 125 LYS A N 1
ATOM 996 C CA . LYS A 1 125 ? 1.229 -9.750 10.548 1.00 94.81 125 LYS A CA 1
ATOM 997 C C . LYS A 1 125 ? 1.184 -9.721 9.019 1.00 94.81 125 LYS A C 1
ATOM 999 O O . LYS A 1 125 ? 0.690 -10.663 8.410 1.00 94.81 125 LYS A O 1
ATOM 1004 N N . SER A 1 126 ? 1.711 -8.659 8.416 1.00 96.12 126 SER A N 1
ATOM 1005 C CA . SER A 1 126 ? 1.692 -8.430 6.965 1.00 96.12 126 SER A CA 1
ATOM 1006 C C . SER A 1 126 ? 2.961 -8.914 6.259 1.00 96.12 126 SER A C 1
ATOM 1008 O O . SER A 1 126 ? 3.062 -8.812 5.036 1.00 96.12 126 SER A O 1
ATOM 1010 N N . LEU A 1 127 ? 3.924 -9.469 7.008 1.00 95.81 127 LEU A N 1
ATOM 1011 C CA . LEU A 1 127 ? 5.280 -9.759 6.542 1.00 95.81 127 LEU A CA 1
ATOM 1012 C C . LEU A 1 127 ? 5.303 -10.623 5.280 1.00 95.81 127 LEU A C 1
ATOM 1014 O O . LEU A 1 127 ? 6.102 -10.376 4.381 1.00 95.81 127 LEU A O 1
ATOM 1018 N N . GLN A 1 128 ? 4.403 -11.605 5.182 1.00 96.06 128 GLN A N 1
ATOM 1019 C CA . GLN A 1 128 ? 4.290 -12.458 4.000 1.00 96.06 128 GLN A CA 1
ATOM 1020 C C . GLN A 1 128 ? 4.039 -11.635 2.726 1.00 96.06 128 GLN A C 1
ATOM 1022 O O . GLN A 1 128 ? 4.716 -11.840 1.720 1.00 96.06 128 GLN A O 1
ATOM 1027 N N . TYR A 1 129 ? 3.100 -10.689 2.764 1.00 97.38 129 TYR A N 1
ATOM 1028 C CA . TYR A 1 129 ? 2.788 -9.826 1.626 1.00 97.38 129 TYR A CA 1
ATOM 1029 C C . TYR A 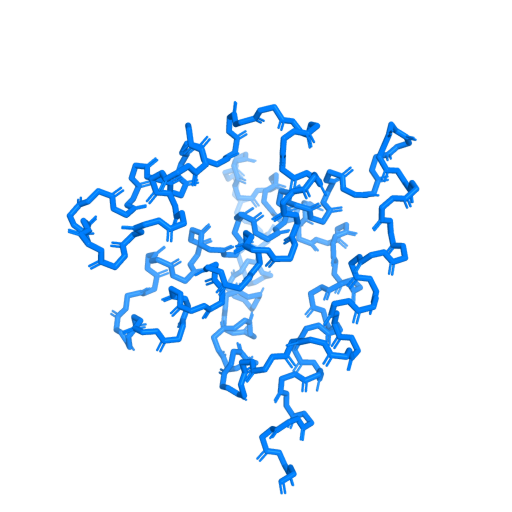1 129 ? 3.884 -8.790 1.374 1.00 97.38 129 TYR A C 1
ATOM 1031 O O . TYR A 1 129 ? 4.274 -8.600 0.223 1.00 97.38 129 TYR A O 1
ATOM 1039 N N . CYS A 1 130 ? 4.453 -8.192 2.427 1.00 96.88 130 CYS A N 1
ATOM 1040 C CA . CYS A 1 130 ? 5.603 -7.292 2.297 1.00 96.88 130 CYS A CA 1
ATOM 1041 C C . CYS A 1 130 ? 6.765 -7.978 1.559 1.00 96.88 130 CYS A C 1
ATOM 1043 O O . CYS A 1 130 ? 7.298 -7.433 0.594 1.00 96.88 130 CYS A O 1
ATOM 1045 N N . MET A 1 131 ? 7.108 -9.211 1.946 1.00 97.44 131 MET A N 1
ATOM 1046 C CA . MET A 1 131 ? 8.165 -9.983 1.290 1.00 97.44 131 MET A CA 1
ATOM 1047 C C . MET A 1 131 ? 7.816 -10.341 -0.154 1.00 97.44 131 MET A C 1
ATOM 1049 O O . MET A 1 131 ? 8.697 -10.315 -1.008 1.00 97.44 131 MET A O 1
ATOM 1053 N N . ARG A 1 132 ? 6.547 -10.627 -0.466 1.00 97.62 132 ARG A N 1
ATOM 1054 C CA . ARG A 1 132 ? 6.117 -10.868 -1.852 1.00 97.62 132 ARG A CA 1
ATOM 1055 C C . ARG A 1 132 ? 6.312 -9.641 -2.741 1.00 97.62 132 ARG A C 1
ATOM 1057 O O . ARG A 1 132 ? 6.831 -9.801 -3.842 1.00 97.62 132 ARG A O 1
ATOM 1064 N N . PHE A 1 133 ? 5.984 -8.440 -2.260 1.00 97.75 133 PHE A N 1
ATOM 1065 C CA . PHE A 1 133 ? 6.276 -7.196 -2.984 1.00 97.75 133 PHE A CA 1
ATOM 1066 C C . PHE A 1 133 ? 7.779 -6.988 -3.190 1.00 97.75 133 PHE A C 1
ATOM 1068 O O . PHE A 1 133 ? 8.211 -6.711 -4.308 1.00 97.75 133 PHE A O 1
ATOM 1075 N N . VAL A 1 134 ? 8.585 -7.179 -2.140 1.00 97.12 134 VAL A N 1
ATOM 1076 C CA . VAL A 1 134 ? 10.051 -7.061 -2.210 1.00 97.12 134 VAL A CA 1
ATOM 1077 C C . VAL A 1 134 ? 10.637 -8.031 -3.238 1.00 97.12 134 VAL A C 1
ATOM 1079 O O . VAL A 1 134 ? 11.409 -7.622 -4.104 1.00 97.12 134 VAL A O 1
ATOM 1082 N N . VAL A 1 135 ? 10.255 -9.309 -3.172 1.00 97.31 135 VAL A N 1
ATOM 1083 C CA . VAL A 1 135 ? 10.745 -10.346 -4.090 1.00 97.31 135 VAL A CA 1
ATOM 1084 C C . VAL A 1 135 ? 10.301 -10.050 -5.517 1.00 97.31 135 VAL A C 1
ATOM 1086 O O . VAL A 1 135 ? 11.138 -10.078 -6.416 1.00 97.31 135 VAL A O 1
ATOM 1089 N N . ARG A 1 136 ? 9.023 -9.717 -5.738 1.00 97.31 136 ARG A N 1
ATOM 1090 C CA . ARG A 1 136 ? 8.525 -9.399 -7.080 1.00 97.31 136 ARG A CA 1
ATOM 1091 C C . ARG A 1 136 ? 9.248 -8.194 -7.672 1.00 97.31 136 ARG A C 1
ATOM 1093 O O . ARG A 1 136 ? 9.715 -8.279 -8.800 1.00 97.31 136 ARG A O 1
ATOM 1100 N N . SER A 1 137 ? 9.397 -7.117 -6.905 1.00 96.88 137 SER A N 1
ATOM 1101 C CA . SER A 1 137 ? 10.130 -5.918 -7.326 1.00 96.88 137 SER A CA 1
ATOM 1102 C C . SER A 1 137 ? 11.572 -6.254 -7.716 1.00 96.88 137 SER A C 1
ATOM 1104 O O . SER A 1 137 ? 12.035 -5.868 -8.787 1.00 96.88 137 SER A O 1
ATOM 1106 N N . ARG A 1 138 ? 12.257 -7.074 -6.908 1.00 96.19 138 ARG A N 1
ATOM 1107 C CA . ARG A 1 138 ? 13.629 -7.505 -7.192 1.00 96.19 138 ARG A CA 1
ATOM 1108 C C . ARG A 1 138 ? 13.742 -8.387 -8.437 1.00 96.19 138 ARG A C 1
ATOM 1110 O O . ARG A 1 138 ? 14.762 -8.288 -9.118 1.00 96.19 138 ARG A O 1
ATOM 1117 N N . LEU A 1 139 ? 12.750 -9.243 -8.702 1.00 96.00 139 LEU A N 1
ATOM 1118 C CA . LEU A 1 139 ? 12.680 -10.061 -9.917 1.00 96.00 139 LEU A CA 1
ATOM 1119 C C . LEU A 1 139 ? 12.510 -9.179 -11.154 1.00 96.00 139 LEU A C 1
ATOM 1121 O O . LEU A 1 139 ? 13.311 -9.298 -12.068 1.00 96.00 139 LEU A O 1
ATOM 1125 N N . LEU A 1 140 ? 11.562 -8.239 -11.123 1.00 94.38 140 LEU A N 1
ATOM 1126 C CA . LEU A 1 140 ? 11.313 -7.298 -12.222 1.00 94.38 140 LEU A CA 1
ATOM 1127 C C . LEU A 1 140 ? 12.521 -6.399 -12.532 1.00 94.38 140 LEU A C 1
ATOM 1129 O O . LEU A 1 140 ? 12.668 -5.932 -13.650 1.00 94.38 140 LEU A O 1
ATOM 1133 N N . PHE A 1 141 ? 13.388 -6.132 -11.552 1.00 93.12 141 PHE A N 1
ATOM 1134 C CA . PHE A 1 141 ? 14.648 -5.414 -1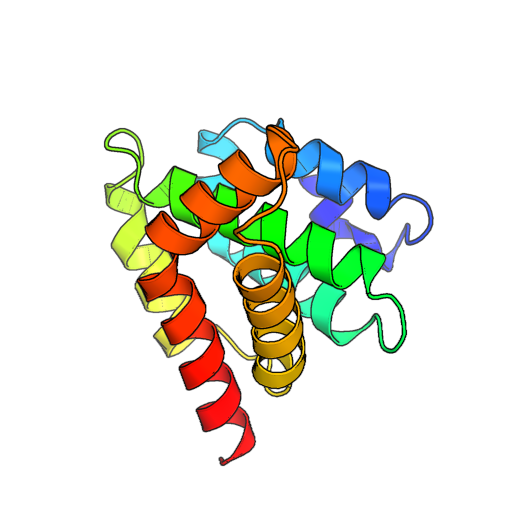1.782 1.00 93.12 141 PHE A CA 1
ATOM 1135 C C . PHE A 1 141 ? 15.750 -6.276 -12.421 1.00 93.12 141 PHE A C 1
ATOM 1137 O O . PHE A 1 141 ? 16.693 -5.741 -12.995 1.00 93.12 141 PHE A O 1
ATOM 1144 N N . SER A 1 142 ? 15.688 -7.600 -12.248 1.00 90.44 142 SER A N 1
ATOM 1145 C CA . SER A 1 142 ? 16.646 -8.544 -12.844 1.00 90.44 142 SER A CA 1
ATOM 1146 C C . SER A 1 142 ? 16.264 -8.992 -14.257 1.00 90.44 142 SER A C 1
ATOM 1148 O O . SER A 1 142 ? 17.089 -9.641 -14.902 1.00 90.44 142 SER A O 1
ATOM 1150 N N . GLU A 1 143 ? 15.025 -8.737 -14.677 1.00 81.75 143 GLU A N 1
ATOM 1151 C CA . GLU A 1 143 ? 14.522 -8.975 -16.037 1.00 81.75 143 GLU A CA 1
ATOM 1152 C C . GLU A 1 143 ? 15.023 -7.891 -17.002 1.00 81.75 143 GLU A C 1
ATOM 1154 O O . GLU A 1 143 ? 15.415 -8.270 -18.130 1.00 81.75 143 GLU A O 1
#

Radius of gyration: 14.44 Å; chains: 1; bounding box: 32×33×41 Å

Organism: Timema shepardi (NCBI:txid629360)